Protein AF-A0A2E7HQ90-F1 (afdb_monomer_lite)

Sequence (61 aa):
MSKGKVRIVATVQRSYGFNKGQEYWVTEEMAKVLVDKKYAKLWSEEEEKPK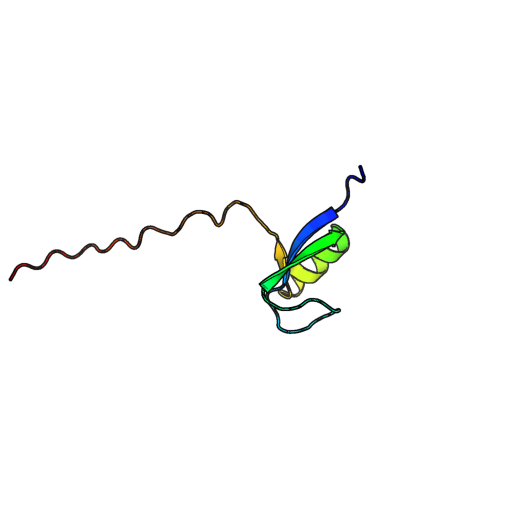PRRRTRKKAE

pLDDT: mean 71.93, std 14.57, range [42.16, 88.06]

Foldseek 3Di:
DDPFWFKKAFCDDDDPNHHHRDIDTDGPVVQ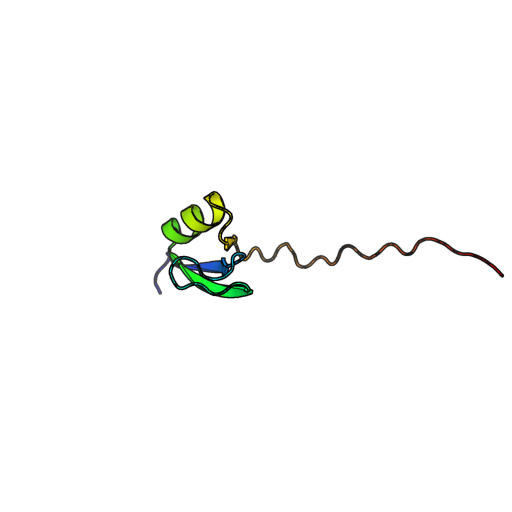VVCVVVVRIGGPDPPVPDPPPPPPDDDDDD

Secondary structure (DSSP, 8-state):
--TTEEEEEE-SSSBTTBPTT-EEEEEHHHHHHHHHTTSEEE--GGG--------------

Structure (mmCIF, N/CA/C/O backbone):
data_AF-A0A2E7HQ90-F1
#
_entry.id   AF-A0A2E7HQ90-F1
#
loop_
_atom_site.group_PDB
_atom_site.id
_atom_site.type_symbol
_atom_site.label_atom_id
_atom_site.label_alt_id
_atom_site.label_comp_id
_atom_site.label_asym_id
_atom_site.label_entity_id
_atom_site.label_seq_id
_atom_site.pdbx_PDB_ins_code
_atom_site.Cartn_x
_atom_site.Cartn_y
_atom_site.Cartn_z
_atom_site.occupancy
_atom_site.B_iso_or_equiv
_atom_site.auth_seq_id
_atom_site.auth_comp_id
_atom_site.auth_asym_id
_atom_site.auth_atom_id
_atom_site.pdbx_PDB_model_num
ATOM 1 N N . MET A 1 1 ? -3.757 16.219 13.695 1.00 47.09 1 MET A N 1
ATOM 2 C CA . MET A 1 1 ? -3.604 15.693 12.320 1.00 47.09 1 MET A CA 1
ATOM 3 C C . MET A 1 1 ? -3.707 14.179 12.401 1.00 47.09 1 MET A C 1
ATOM 5 O O . MET A 1 1 ? -2.927 13.569 13.120 1.00 47.09 1 MET A O 1
ATOM 9 N N . SER A 1 2 ? -4.775 13.612 11.836 1.00 42.16 2 SER A N 1
ATOM 10 C CA . SER A 1 2 ? -5.269 12.267 12.162 1.00 42.16 2 SER A CA 1
ATOM 11 C C . SER A 1 2 ? -4.244 11.157 11.913 1.00 42.16 2 SER A C 1
ATOM 13 O O . SER A 1 2 ? -3.833 10.926 10.780 1.00 42.16 2 SER A O 1
ATOM 15 N N . LYS A 1 3 ? -3.904 10.447 12.996 1.00 58.19 3 LYS A N 1
ATOM 16 C CA . LYS A 1 3 ? -2.889 9.386 13.157 1.00 58.19 3 LYS A CA 1
ATOM 17 C C . LYS A 1 3 ? -3.058 8.114 12.293 1.00 58.19 3 LYS A C 1
ATOM 19 O O . LYS A 1 3 ? -2.400 7.126 12.576 1.00 58.19 3 LYS A O 1
ATOM 24 N N . GLY A 1 4 ? -3.938 8.085 11.290 1.00 71.56 4 GLY A N 1
ATOM 25 C CA . GLY A 1 4 ? -4.432 6.817 10.722 1.00 71.56 4 GLY A CA 1
ATOM 26 C C . GLY A 1 4 ? -4.336 6.638 9.207 1.00 71.56 4 GLY A C 1
ATOM 27 O O . GLY A 1 4 ? -4.953 5.707 8.695 1.00 71.56 4 GLY A O 1
ATOM 28 N N . LYS A 1 5 ? -3.648 7.523 8.470 1.00 83.38 5 LYS A N 1
ATOM 29 C CA . LYS A 1 5 ? -3.531 7.412 7.003 1.00 83.38 5 LYS A CA 1
ATOM 30 C C . LYS A 1 5 ? -2.141 6.934 6.595 1.00 83.38 5 LYS A C 1
ATOM 32 O O . LYS A 1 5 ? -1.142 7.516 7.007 1.00 83.38 5 LYS A O 1
ATOM 37 N N . VAL A 1 6 ? -2.102 5.907 5.754 1.00 81.44 6 VAL A N 1
ATOM 38 C CA . VAL A 1 6 ? -0.900 5.262 5.224 1.00 81.44 6 VAL A CA 1
ATOM 39 C C . VAL A 1 6 ? -0.846 5.486 3.713 1.00 81.44 6 VAL A C 1
ATOM 41 O O . VAL A 1 6 ? -1.879 5.492 3.038 1.00 81.44 6 VAL A O 1
ATOM 44 N N . ARG A 1 7 ? 0.361 5.686 3.181 1.00 85.50 7 ARG A N 1
ATOM 45 C CA . ARG A 1 7 ? 0.599 5.768 1.737 1.00 85.50 7 ARG A CA 1
ATOM 46 C C . ARG A 1 7 ? 0.758 4.377 1.144 1.00 85.50 7 ARG A C 1
ATOM 48 O O . ARG A 1 7 ? 1.546 3.567 1.632 1.00 85.50 7 ARG A O 1
ATOM 55 N N . ILE A 1 8 ? 0.034 4.126 0.065 1.00 87.19 8 ILE A N 1
ATOM 56 C CA . ILE A 1 8 ? 0.151 2.907 -0.730 1.00 87.19 8 ILE A CA 1
ATOM 57 C C . ILE A 1 8 ? 0.279 3.258 -2.210 1.00 87.19 8 ILE A C 1
ATOM 59 O O . ILE A 1 8 ? -0.218 4.293 -2.655 1.00 87.19 8 ILE A O 1
ATOM 63 N N . VAL A 1 9 ? 0.880 2.356 -2.979 1.00 85.44 9 VAL A N 1
ATOM 64 C CA . VAL A 1 9 ? 0.852 2.384 -4.444 1.00 85.44 9 VAL A CA 1
ATOM 65 C C . VAL A 1 9 ? 0.031 1.214 -4.933 1.00 85.44 9 VAL A C 1
ATOM 67 O O . VAL A 1 9 ? 0.332 0.057 -4.634 1.00 85.44 9 VAL A O 1
ATOM 70 N N . ALA A 1 10 ? -1.004 1.502 -5.712 1.00 83.62 10 ALA A N 1
ATOM 71 C CA . ALA A 1 10 ? -1.783 0.452 -6.346 1.00 83.62 10 ALA A CA 1
ATOM 72 C C . ALA A 1 10 ? -0.942 -0.242 -7.432 1.00 83.62 10 ALA A C 1
ATOM 74 O O . ALA A 1 10 ? -0.380 0.403 -8.312 1.00 83.62 10 ALA A O 1
ATOM 75 N N . THR A 1 11 ? -0.856 -1.570 -7.404 1.00 79.44 11 THR A N 1
ATOM 76 C CA . THR A 1 11 ? -0.094 -2.375 -8.377 1.00 79.44 11 THR A CA 1
ATOM 77 C C . THR A 1 11 ? -0.963 -2.966 -9.484 1.00 79.44 11 THR A C 1
ATOM 79 O O . THR A 1 11 ? -0.432 -3.456 -10.484 1.00 79.44 11 THR A O 1
ATOM 82 N N . VAL A 1 12 ? -2.290 -2.904 -9.350 1.00 75.56 12 VAL A N 1
ATOM 83 C CA . VAL A 1 12 ? -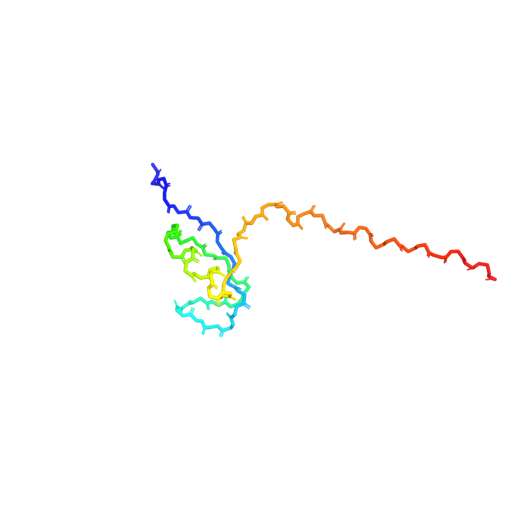3.242 -3.589 -10.238 1.00 75.56 12 VAL A CA 1
ATOM 84 C C . VAL A 1 12 ? -4.126 -2.580 -10.969 1.00 75.56 12 VAL A C 1
ATOM 86 O O . VAL A 1 12 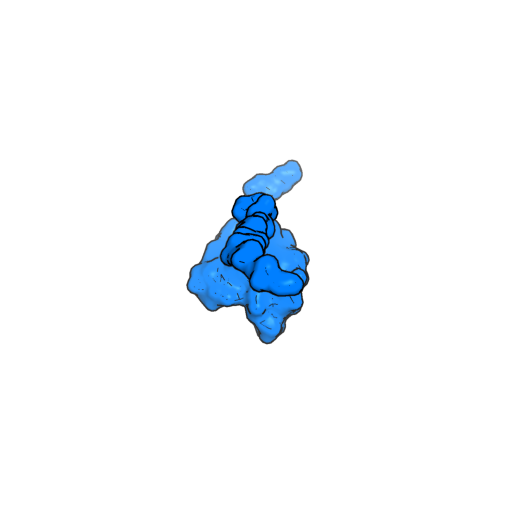? -4.468 -1.525 -10.438 1.00 75.56 12 VAL A O 1
ATOM 89 N N . GLN A 1 13 ? -4.425 -2.861 -12.240 1.00 64.19 13 GLN A N 1
ATOM 90 C CA . GLN A 1 13 ? -5.111 -1.924 -13.127 1.00 64.19 13 GLN A CA 1
ATOM 91 C C . GLN A 1 13 ? -6.607 -1.900 -12.797 1.00 64.19 13 GLN A C 1
ATOM 93 O O . GLN A 1 13 ? -7.334 -2.824 -13.136 1.00 64.19 13 GLN A O 1
ATOM 98 N N . ARG A 1 14 ? -7.027 -0.819 -12.126 1.00 60.59 14 ARG A N 1
ATOM 99 C CA . ARG A 1 14 ? -8.411 -0.453 -11.795 1.00 60.59 14 ARG A CA 1
ATOM 100 C C . ARG A 1 14 ? -9.109 -1.452 -10.865 1.00 60.59 14 ARG A C 1
ATOM 102 O O . ARG A 1 14 ? -9.860 -2.324 -11.282 1.00 60.59 14 ARG A O 1
ATOM 109 N N . SER A 1 15 ? -8.894 -1.288 -9.564 1.00 62.81 15 SER A N 1
ATOM 110 C CA . SER A 1 15 ? -9.655 -1.974 -8.509 1.00 62.81 15 SER A CA 1
ATOM 111 C C . SER A 1 15 ? -10.048 -0.959 -7.439 1.00 62.81 15 SER A C 1
ATOM 113 O O . SER A 1 15 ? -9.226 -0.128 -7.072 1.00 62.81 15 SER A O 1
ATOM 115 N N . TYR A 1 16 ? -11.303 -0.978 -6.976 1.00 68.50 16 TYR A N 1
ATOM 116 C CA . TYR A 1 16 ? -11.823 -0.078 -5.925 1.00 68.50 16 TYR A CA 1
ATOM 117 C C . TYR A 1 16 ? -11.612 1.434 -6.169 1.00 68.50 16 TYR A C 1
ATOM 119 O O . TYR A 1 16 ? -11.514 2.212 -5.227 1.00 68.50 16 TYR A O 1
ATOM 127 N N . GLY A 1 17 ? -11.537 1.864 -7.434 1.00 74.00 17 GLY A N 1
ATOM 128 C CA . GLY A 1 17 ? -11.274 3.266 -7.788 1.00 74.00 17 GLY A CA 1
ATOM 129 C C . GLY A 1 17 ? -9.792 3.665 -7.787 1.00 74.00 17 GLY A C 1
ATOM 130 O O . GLY A 1 17 ? -9.488 4.828 -8.033 1.00 74.00 17 GLY A O 1
ATOM 131 N N . PHE A 1 18 ? -8.872 2.719 -7.574 1.00 78.31 18 PHE A N 1
ATOM 132 C CA . PHE A 1 18 ? -7.430 2.950 -7.636 1.00 78.31 18 PHE A CA 1
ATOM 133 C C . PHE A 1 18 ? -6.862 2.627 -9.024 1.00 78.31 18 PHE A C 1
ATOM 135 O O . PHE A 1 18 ? -7.117 1.555 -9.582 1.00 78.31 18 PHE A O 1
ATOM 142 N N . ASN A 1 19 ? -6.060 3.536 -9.576 1.00 82.12 19 ASN A N 1
ATOM 143 C CA . ASN A 1 19 ? -5.313 3.331 -10.813 1.00 82.12 19 ASN A CA 1
ATOM 144 C C . ASN A 1 19 ? -3.937 2.733 -10.519 1.00 82.12 19 ASN A C 1
ATOM 146 O O . ASN A 1 19 ? -3.242 3.158 -9.598 1.00 82.12 19 ASN A O 1
ATOM 150 N N . LYS A 1 20 ? -3.514 1.773 -11.346 1.00 83.12 20 LYS A N 1
ATOM 151 C CA . LYS A 1 20 ? -2.185 1.158 -11.245 1.00 83.12 20 LYS A CA 1
ATOM 152 C C . LYS A 1 20 ? -1.090 2.219 -11.342 1.00 83.12 20 LYS A C 1
ATOM 154 O O . LYS A 1 20 ? -1.098 3.026 -12.265 1.00 83.12 20 LYS A O 1
ATOM 159 N N . GLY A 1 21 ? -0.136 2.167 -10.421 1.00 80.31 21 GLY A N 1
ATOM 160 C CA . GLY A 1 21 ? 0.993 3.086 -10.334 1.00 80.31 21 GLY A CA 1
ATOM 161 C C . GLY A 1 21 ? 0.659 4.445 -9.721 1.00 80.31 21 GLY A C 1
ATOM 162 O O . GLY A 1 21 ? 1.571 5.247 -9.572 1.00 80.31 21 GLY A O 1
ATOM 163 N N . GLN A 1 22 ? -0.602 4.713 -9.354 1.00 85.44 22 GLN A N 1
ATOM 164 C CA . GLN A 1 22 ? -0.950 5.916 -8.598 1.00 85.44 22 GLN A CA 1
ATOM 165 C C . GLN A 1 22 ? -0.806 5.688 -7.091 1.00 85.44 22 GLN A C 1
ATOM 167 O O . GLN A 1 22 ? -1.094 4.607 -6.562 1.00 85.44 22 GLN A O 1
ATOM 172 N N . GLU A 1 23 ? -0.353 6.742 -6.419 1.00 86.44 23 GLU A N 1
ATOM 173 C CA . GLU A 1 23 ? -0.220 6.822 -4.971 1.00 86.44 23 GLU A CA 1
ATOM 174 C C . GLU A 1 23 ? -1.532 7.272 -4.337 1.00 86.44 23 GLU A C 1
ATOM 176 O O . GLU A 1 23 ? -2.181 8.213 -4.800 1.00 86.44 23 GLU A O 1
ATOM 181 N N . TYR A 1 24 ? -1.901 6.623 -3.237 1.00 85.88 24 TYR A N 1
ATOM 182 C CA . TYR A 1 24 ? -3.103 6.958 -2.492 1.00 85.88 24 TYR A CA 1
ATOM 183 C C . TYR A 1 24 ? -2.835 6.979 -0.997 1.00 85.88 24 TYR A C 1
ATOM 185 O O . TYR A 1 24 ? -2.100 6.155 -0.452 1.00 85.88 24 TYR A O 1
ATOM 193 N N . TRP A 1 25 ? -3.497 7.919 -0.332 1.00 88.06 25 TRP A N 1
ATOM 194 C CA . TRP A 1 25 ? -3.579 7.971 1.118 1.00 88.06 25 TRP A CA 1
ATOM 195 C C . TRP A 1 25 ? -4.836 7.241 1.557 1.00 88.06 25 TRP A C 1
ATOM 197 O O . TRP A 1 25 ? -5.948 7.739 1.381 1.00 88.06 25 TRP A O 1
ATOM 207 N N . VAL A 1 26 ? -4.657 6.062 2.132 1.00 85.38 26 VAL A N 1
ATOM 208 C CA . VAL A 1 26 ? -5.753 5.215 2.604 1.00 85.38 26 VAL A CA 1
ATOM 209 C C . VAL A 1 26 ? -5.632 4.991 4.105 1.00 85.38 26 VAL A C 1
ATOM 211 O O 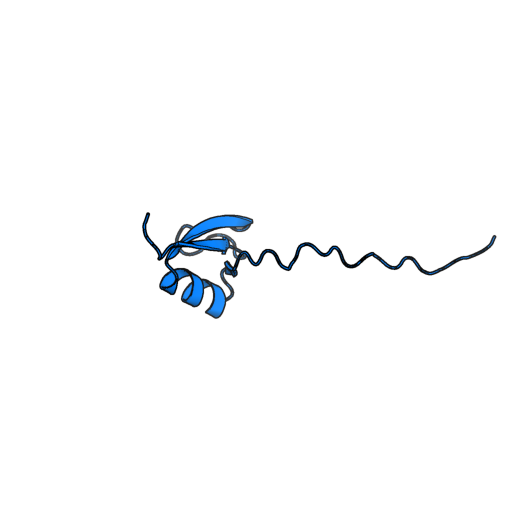. VAL A 1 26 ? -4.613 5.314 4.712 1.00 85.38 26 VAL A O 1
ATOM 214 N N . THR A 1 27 ? -6.675 4.467 4.737 1.00 87.88 27 THR A N 1
ATOM 215 C CA . THR A 1 27 ? -6.593 4.047 6.140 1.00 87.88 27 THR A CA 1
ATOM 216 C C . THR A 1 27 ? -5.750 2.780 6.276 1.00 87.88 27 THR A C 1
ATOM 218 O O . THR A 1 27 ? -5.614 2.015 5.322 1.00 87.88 27 THR A O 1
ATOM 221 N N . GLU A 1 28 ? -5.193 2.530 7.462 1.00 85.06 28 GLU A N 1
ATOM 222 C CA . GLU A 1 28 ? -4.387 1.325 7.714 1.00 85.06 28 GLU A CA 1
ATOM 223 C C . GLU A 1 28 ? -5.146 0.023 7.400 1.00 85.06 28 GLU A C 1
ATOM 225 O O . GLU A 1 28 ? -4.594 -0.878 6.768 1.00 85.06 28 GLU A O 1
ATOM 230 N N . GLU A 1 29 ? -6.426 -0.062 7.773 1.00 86.19 29 GLU A N 1
ATOM 231 C CA . GLU A 1 29 ? -7.275 -1.222 7.472 1.00 86.19 29 GLU A CA 1
ATOM 232 C C . GLU A 1 29 ? -7.384 -1.466 5.963 1.00 86.19 29 GLU A C 1
ATOM 234 O O . GLU A 1 29 ? -7.205 -2.589 5.491 1.00 86.19 29 GLU A O 1
ATOM 239 N N . MET A 1 30 ? -7.595 -0.398 5.188 1.00 85.19 30 MET A N 1
ATOM 240 C CA . MET A 1 30 ? -7.684 -0.485 3.733 1.00 85.19 30 MET A CA 1
ATOM 241 C C . MET A 1 30 ? -6.332 -0.865 3.117 1.00 85.19 30 MET A C 1
ATOM 243 O O . MET A 1 30 ? -6.282 -1.689 2.205 1.00 85.19 30 MET A O 1
ATOM 247 N N . ALA A 1 31 ? -5.230 -0.307 3.630 1.00 85.06 31 ALA A N 1
ATOM 248 C CA . ALA A 1 31 ? -3.884 -0.661 3.192 1.00 85.06 31 ALA A CA 1
ATOM 249 C C . ALA A 1 31 ? -3.610 -2.156 3.401 1.00 85.06 31 ALA A C 1
ATOM 251 O O . ALA A 1 31 ? -3.175 -2.823 2.465 1.00 85.06 31 ALA A O 1
ATOM 252 N N . LYS A 1 32 ? -3.932 -2.704 4.581 1.00 86.62 32 LYS A N 1
ATOM 253 C CA . LYS A 1 32 ? -3.774 -4.136 4.883 1.00 86.62 32 LYS A CA 1
ATOM 254 C C . LYS A 1 32 ? -4.557 -5.010 3.908 1.00 86.62 32 LYS A C 1
ATOM 256 O O . LYS A 1 32 ? -3.973 -5.913 3.323 1.00 86.62 32 LYS A O 1
ATOM 261 N N . VAL A 1 33 ? -5.832 -4.704 3.663 1.00 87.38 33 VA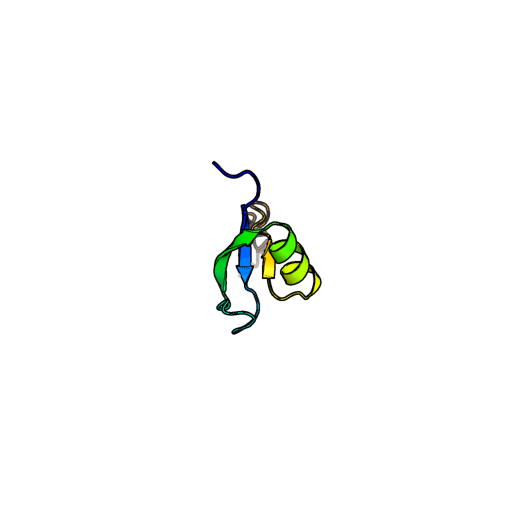L A N 1
ATOM 262 C CA . VAL A 1 33 ? -6.669 -5.475 2.724 1.00 87.38 33 VAL A CA 1
ATOM 263 C C . VAL A 1 33 ? -6.118 -5.423 1.297 1.00 87.38 33 VAL A C 1
ATOM 265 O O . VAL A 1 33 ? -6.083 -6.441 0.606 1.00 87.38 33 VAL A O 1
ATOM 268 N N . LEU A 1 34 ? -5.684 -4.249 0.833 1.00 85.50 34 LEU A N 1
ATOM 269 C CA . LEU A 1 34 ? -5.153 -4.087 -0.522 1.00 85.50 34 LEU A CA 1
ATOM 270 C C . LEU A 1 34 ? -3.800 -4.788 -0.697 1.00 85.50 34 LEU A C 1
ATOM 272 O O . LEU A 1 34 ? -3.537 -5.327 -1.770 1.00 85.50 34 LEU A O 1
ATOM 276 N N . VAL A 1 35 ? -2.965 -4.814 0.339 1.00 83.81 35 VAL A N 1
ATOM 277 C CA . VAL A 1 35 ? -1.674 -5.517 0.339 1.00 83.81 35 VAL A CA 1
ATOM 278 C C . VAL A 1 35 ? -1.866 -7.028 0.401 1.00 83.81 35 VAL A C 1
ATOM 280 O O . VAL A 1 35 ? -1.263 -7.746 -0.395 1.00 83.81 35 VAL A O 1
ATOM 283 N N . ASP A 1 36 ? -2.744 -7.506 1.282 1.00 87.00 36 ASP A N 1
ATOM 284 C CA . ASP A 1 36 ? -3.061 -8.928 1.452 1.00 87.00 36 ASP A CA 1
ATOM 285 C C . ASP A 1 36 ? -3.585 -9.543 0.144 1.00 87.00 36 ASP A C 1
ATOM 287 O O . ASP A 1 36 ? -3.098 -10.569 -0.333 1.00 87.00 36 ASP A O 1
ATOM 291 N N . LYS A 1 37 ? -4.473 -8.814 -0.542 1.00 84.94 37 LYS A N 1
ATOM 292 C CA . LYS A 1 37 ? -4.998 -9.193 -1.861 1.00 84.94 37 LYS A CA 1
ATOM 293 C C . LYS A 1 37 ? -4.035 -8.933 -3.028 1.00 84.94 37 LYS A C 1
ATOM 295 O O . LYS A 1 37 ? -4.415 -9.130 -4.181 1.00 84.94 37 LYS A O 1
ATOM 300 N N . LYS A 1 38 ? -2.804 -8.475 -2.769 1.00 81.75 38 LYS A N 1
ATOM 301 C CA . LYS A 1 38 ? -1.792 -8.099 -3.780 1.00 81.75 38 LYS A CA 1
ATOM 302 C C . LYS A 1 38 ? -2.260 -7.014 -4.769 1.00 81.75 38 LYS A C 1
ATOM 304 O O . LYS A 1 38 ? -1.707 -6.883 -5.864 1.00 81.75 38 LYS A O 1
ATOM 309 N N . TYR A 1 39 ? -3.258 -6.214 -4.388 1.00 83.31 39 TYR A N 1
ATOM 310 C CA . TYR A 1 39 ? -3.773 -5.093 -5.179 1.00 83.31 39 TYR A CA 1
ATOM 311 C C . TYR A 1 39 ? -2.930 -3.825 -5.052 1.00 83.31 39 TYR A C 1
ATOM 313 O O . TYR A 1 39 ? -2.879 -3.028 -5.993 1.00 83.31 39 TYR A O 1
ATOM 321 N N . ALA A 1 40 ? -2.258 -3.647 -3.918 1.00 83.69 40 ALA A N 1
ATOM 322 C CA . ALA A 1 40 ? -1.355 -2.537 -3.667 1.00 83.69 40 ALA A CA 1
ATOM 323 C C . ALA A 1 40 ? -0.089 -3.003 -2.946 1.00 83.69 40 ALA A C 1
ATOM 325 O O . ALA A 1 40 ? -0.052 -4.068 -2.331 1.00 83.69 40 ALA A O 1
ATOM 326 N N . LYS A 1 41 ? 0.945 -2.171 -2.996 1.00 82.56 41 LYS A N 1
ATOM 327 C CA . LYS A 1 41 ? 2.128 -2.276 -2.147 1.00 82.56 41 LYS A CA 1
ATOM 328 C C . LYS A 1 41 ? 2.142 -1.103 -1.175 1.00 82.56 41 LYS A C 1
ATOM 330 O O . LYS A 1 41 ? 1.802 0.020 -1.553 1.00 82.56 41 LYS A O 1
ATOM 335 N N . LEU A 1 42 ? 2.533 -1.368 0.071 1.00 82.38 42 LEU A N 1
ATOM 336 C CA . LEU A 1 42 ? 2.873 -0.298 1.005 1.00 82.38 42 LEU A CA 1
ATOM 337 C C . LEU A 1 42 ? 4.032 0.498 0.417 1.00 82.38 42 LEU A C 1
ATOM 339 O O . LEU A 1 42 ? 4.984 -0.088 -0.102 1.00 82.38 42 LEU A O 1
ATOM 343 N N . TRP A 1 43 ? 3.932 1.823 0.483 1.00 73.19 43 TRP A N 1
ATOM 344 C CA . TRP A 1 43 ? 5.061 2.687 0.176 1.00 73.19 43 TRP A CA 1
ATOM 345 C C . TRP A 1 43 ? 6.073 2.549 1.315 1.00 73.19 43 TRP A C 1
ATOM 347 O O . TRP A 1 43 ? 6.054 3.309 2.280 1.00 73.19 43 TRP A O 1
ATOM 357 N N . SER A 1 44 ? 6.901 1.511 1.247 1.00 65.25 44 SER A N 1
ATOM 358 C CA . SER A 1 44 ? 8.085 1.399 2.083 1.00 65.25 44 SER A CA 1
ATOM 359 C C . SER A 1 44 ? 9.208 2.150 1.387 1.00 65.25 44 SER A C 1
ATOM 361 O O . SER A 1 44 ? 9.594 1.809 0.272 1.00 65.25 44 SER A O 1
ATOM 363 N N . GLU A 1 45 ? 9.764 3.134 2.085 1.00 53.59 45 GLU A N 1
ATOM 364 C CA . GLU A 1 45 ? 10.964 3.908 1.727 1.00 53.59 45 GLU A CA 1
ATOM 365 C C . GLU A 1 45 ? 12.209 3.017 1.463 1.00 53.59 45 GLU A C 1
ATOM 367 O O . GLU A 1 45 ? 13.260 3.491 1.053 1.00 53.59 45 GLU A O 1
ATOM 372 N N . GLU A 1 46 ? 12.090 1.698 1.657 1.00 48.59 46 GLU A N 1
ATOM 373 C CA . GLU A 1 46 ? 13.173 0.712 1.622 1.00 48.59 46 GLU A CA 1
ATOM 374 C C . GLU A 1 46 ? 13.447 0.080 0.236 1.00 48.59 46 GLU A C 1
ATOM 376 O O . GLU A 1 46 ? 14.391 -0.697 0.102 1.00 48.59 46 GLU A O 1
ATOM 381 N N . GLU A 1 47 ? 12.693 0.418 -0.824 1.00 46.53 47 GLU A N 1
ATOM 382 C CA . GLU A 1 47 ? 13.058 0.041 -2.211 1.00 46.53 47 GLU A CA 1
ATOM 383 C C . GLU A 1 47 ? 13.919 1.111 -2.927 1.00 46.53 47 GLU A C 1
ATOM 385 O O . GLU A 1 47 ? 14.168 1.014 -4.127 1.00 46.53 47 GLU A O 1
ATOM 390 N N . GLU A 1 48 ? 14.479 2.084 -2.193 1.00 47.94 48 GLU A N 1
ATOM 391 C CA . GLU A 1 48 ? 15.542 2.988 -2.672 1.00 47.94 48 GLU A CA 1
ATOM 392 C C . GLU A 1 48 ? 16.944 2.349 -2.598 1.00 47.94 48 GLU A C 1
ATOM 394 O O . GLU A 1 48 ? 17.944 2.966 -2.235 1.00 47.94 48 GLU A O 1
ATOM 399 N N . LYS A 1 49 ? 17.066 1.081 -2.984 1.00 44.31 49 LYS A N 1
ATOM 400 C CA . LYS A 1 49 ? 18.352 0.603 -3.489 1.00 44.31 49 LYS A CA 1
ATOM 401 C C . LYS A 1 49 ? 18.135 0.036 -4.872 1.00 44.31 49 LYS A C 1
ATOM 403 O O . LYS A 1 49 ? 17.770 -1.138 -4.987 1.00 44.31 49 LYS A O 1
ATOM 408 N N . PRO A 1 50 ? 18.445 0.799 -5.943 1.00 49.38 50 PRO A N 1
ATOM 409 C CA . PRO A 1 50 ? 18.859 0.146 -7.168 1.00 49.38 50 PRO A CA 1
ATOM 410 C C . PRO A 1 50 ? 19.969 -0.819 -6.761 1.00 49.38 50 PRO A C 1
ATOM 412 O O . PRO A 1 50 ? 21.060 -0.394 -6.380 1.00 49.38 50 PRO A O 1
ATOM 415 N N . LYS A 1 51 ? 19.685 -2.130 -6.779 1.00 52.00 51 LYS A N 1
ATOM 416 C CA . LYS A 1 51 ? 20.739 -3.143 -6.773 1.00 52.00 51 LYS A CA 1
ATOM 417 C C . LYS A 1 51 ? 21.724 -2.661 -7.834 1.00 52.00 51 LYS A C 1
ATOM 419 O O . LYS A 1 51 ? 21.318 -2.583 -8.999 1.00 52.00 51 LYS A O 1
ATOM 424 N N . PRO A 1 52 ? 22.965 -2.283 -7.475 1.00 53.69 52 PRO A N 1
ATOM 425 C CA . PRO A 1 52 ? 23.923 -1.888 -8.479 1.00 53.69 52 PRO A CA 1
ATOM 426 C C . PRO A 1 52 ? 24.020 -3.083 -9.409 1.00 53.69 52 PRO A C 1
ATOM 428 O O . PRO A 1 52 ? 24.318 -4.201 -8.977 1.00 53.69 52 PRO A O 1
ATOM 431 N N . ARG A 1 53 ? 23.664 -2.865 -10.675 1.00 58.31 53 ARG A N 1
ATOM 432 C CA . ARG A 1 53 ? 23.872 -3.828 -11.746 1.00 58.31 53 ARG A CA 1
ATOM 433 C C . ARG A 1 53 ? 25.380 -4.055 -11.737 1.00 58.31 53 ARG A C 1
ATOM 435 O O . ARG A 1 53 ? 26.128 -3.256 -12.291 1.00 58.31 53 ARG A O 1
ATOM 442 N N . ARG A 1 54 ? 25.839 -5.076 -11.005 1.00 56.34 54 ARG A N 1
ATOM 443 C CA . ARG A 1 54 ? 27.234 -5.508 -10.969 1.00 56.34 54 ARG A CA 1
ATOM 444 C C . ARG A 1 54 ? 27.526 -5.980 -12.382 1.00 56.34 54 ARG A C 1
ATOM 446 O O . ARG A 1 54 ? 27.338 -7.140 -12.728 1.00 56.34 54 ARG A O 1
ATOM 453 N N . ARG A 1 55 ? 27.927 -5.046 -13.240 1.00 54.94 55 ARG A N 1
ATOM 454 C CA . ARG A 1 55 ? 28.433 -5.326 -14.576 1.00 54.94 55 ARG A CA 1
ATOM 455 C C . ARG A 1 55 ? 29.891 -5.746 -14.421 1.00 54.94 55 ARG A C 1
ATOM 457 O O . ARG A 1 55 ? 30.809 -5.120 -14.926 1.00 54.94 55 ARG A O 1
ATOM 464 N N . THR A 1 56 ? 30.114 -6.814 -13.667 1.00 64.25 56 THR A N 1
ATOM 465 C CA . THR A 1 56 ? 31.364 -7.556 -13.718 1.00 64.25 56 THR A CA 1
ATOM 466 C C . THR A 1 56 ? 31.302 -8.451 -14.943 1.00 64.25 56 THR A C 1
ATOM 468 O O . THR A 1 56 ? 30.770 -9.553 -14.866 1.00 64.25 56 THR A O 1
ATOM 471 N N . ARG A 1 57 ? 31.851 -7.978 -16.065 1.00 54.22 57 ARG A N 1
ATOM 472 C CA . ARG A 1 57 ? 32.860 -8.751 -16.798 1.00 54.22 57 ARG A CA 1
ATOM 473 C C . ARG A 1 57 ? 33.644 -7.850 -17.751 1.00 54.22 57 ARG A C 1
ATOM 475 O O . ARG A 1 57 ? 33.161 -7.430 -18.794 1.00 54.22 57 ARG A O 1
ATOM 482 N N . LYS A 1 58 ? 34.888 -7.624 -17.342 1.00 63.31 58 LYS A N 1
ATOM 483 C CA . LYS A 1 58 ? 36.061 -7.325 -18.157 1.00 63.31 58 LYS A CA 1
ATOM 484 C C . LYS A 1 58 ? 36.201 -8.383 -19.272 1.00 63.31 58 LYS A C 1
ATOM 486 O O . LYS A 1 58 ? 36.309 -9.569 -18.966 1.00 63.31 58 LYS A O 1
ATOM 491 N N . LYS A 1 59 ? 36.201 -7.949 -20.528 1.00 56.19 59 LYS A N 1
ATOM 492 C CA . LYS A 1 59 ? 36.888 -8.536 -21.696 1.00 56.19 59 LYS A CA 1
ATOM 493 C C . LYS A 1 59 ? 37.245 -7.298 -22.536 1.00 56.19 59 LYS A C 1
ATOM 495 O O . LYS A 1 59 ? 36.331 -6.549 -22.846 1.00 56.19 59 LYS A O 1
ATOM 500 N N . ALA A 1 60 ? 38.495 -6.846 -22.642 1.00 64.25 60 ALA A N 1
ATOM 501 C CA . ALA A 1 60 ? 39.628 -7.528 -23.270 1.00 64.25 60 ALA A CA 1
ATOM 502 C C . ALA A 1 60 ? 39.211 -8.122 -24.622 1.00 64.25 60 ALA A C 1
ATOM 504 O O . ALA A 1 60 ? 38.924 -9.315 -24.685 1.00 64.25 60 ALA A O 1
ATOM 505 N N . GLU A 1 61 ? 39.032 -7.249 -25.615 1.00 57.50 61 GLU A N 1
ATOM 506 C CA . GLU A 1 61 ? 39.828 -7.198 -26.854 1.00 57.50 61 GLU A CA 1
ATOM 507 C C . GLU A 1 61 ? 39.747 -5.780 -27.440 1.00 57.50 61 GLU A C 1
ATOM 509 O O . GLU A 1 61 ? 38.661 -5.166 -27.305 1.00 57.50 61 GLU A O 1
#

Radius of gyration: 17.42 Å; chains: 1; bounding box: 52×25×40 Å